Protein AF-A0A564Q263-F1 (afdb_monomer)

Radius of gyration: 20.49 Å; Cα contacts (8 Å, |Δi|>4): 66; chains: 1; bounding box: 66×24×45 Å

Mean predicted aligned error: 10.24 Å

Foldseek 3Di:
DDPDDDPPPPPPQDPVNVVVVVVVLVVQLVVLLVVLLVVLLVVCCVPPNNVCSVVRSVVSNVVSNVVSVVVVVVVVVVVVVD

Solvent-accessible surface area (backbone atoms only — not comparable to full-atom values): 4466 Å² total; per-residue (Å²): 135,84,82,78,78,73,78,81,75,80,72,74,76,47,70,66,58,52,51,52,51,51,51,51,54,52,46,55,36,51,47,37,21,51,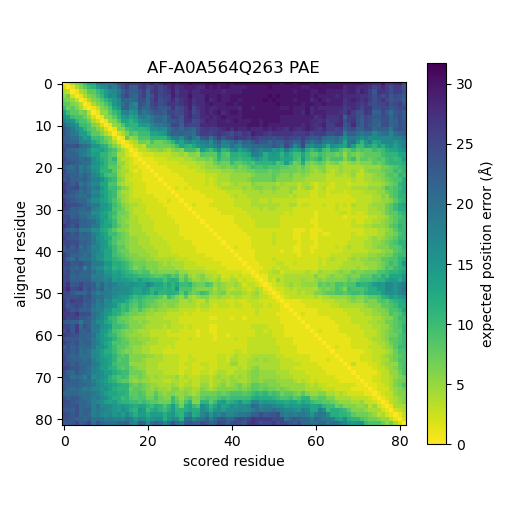53,29,19,53,51,20,25,54,52,26,30,72,77,67,32,74,89,36,18,65,56,18,28,52,54,13,36,52,52,12,45,56,52,29,52,49,51,53,50,52,56,54,52,58,64,74,77,109

pLDDT: mean 81.25, std 16.16, range [42.97, 96.5]

Sequence (82 aa):
MKKRERPQREVIPTPASQAVKLVAVGTEFGMSVVIMALIGYLSFKEFFGEDFAALGITVGIFIGFFTGVYMLYREFCKKLLK

Nearest PDB structures (foldseek):
  6r0y-assembly1_T  TM=4.248E-01  e=8.517E+00  Thermus thermophilus HB8

Secondary structure (DSSP, 8-state):
----PPP-------HHHHHHHHHHHHHHHHHHHHHHHHHHHHHHHHHH-GGGHHHHHHHHHHHHHHHHHHHHHHHHHHHH--

Structure (mmCIF, N/CA/C/O backbone):
data_AF-A0A564Q263-F1
#
_entry.id   AF-A0A564Q263-F1
#
loop_
_atom_site.group_PDB
_atom_site.id
_atom_site.type_symbol
_atom_site.label_atom_id
_atom_site.label_alt_id
_atom_site.label_comp_id
_atom_site.label_asym_id
_atom_site.label_entity_id
_atom_site.label_seq_id
_atom_site.pdbx_PDB_ins_code
_atom_site.Cartn_x
_atom_site.Cartn_y
_atom_site.Cartn_z
_atom_site.occupancy
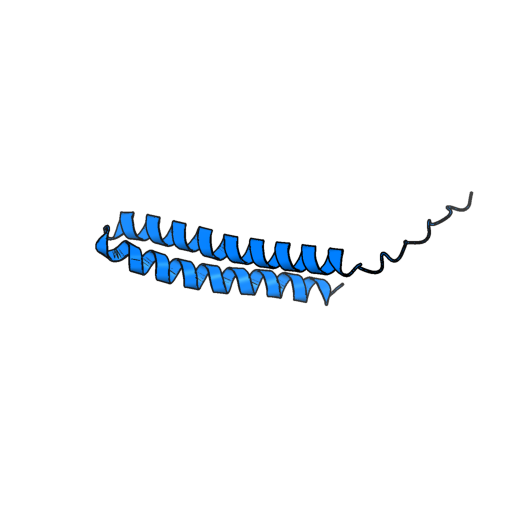_atom_site.B_iso_or_equiv
_atom_site.auth_seq_id
_atom_site.auth_comp_id
_atom_site.auth_asym_id
_atom_site.auth_atom_id
_atom_site.pdbx_PDB_model_num
ATOM 1 N N . MET A 1 1 ? 50.956 -1.517 -21.860 1.00 43.66 1 MET A N 1
ATOM 2 C CA . MET A 1 1 ? 49.872 -2.526 -21.912 1.00 43.66 1 MET A CA 1
ATOM 3 C C . MET A 1 1 ? 48.538 -1.806 -22.107 1.00 43.66 1 MET A C 1
ATOM 5 O O . MET A 1 1 ? 48.103 -1.115 -21.197 1.00 43.66 1 MET A O 1
ATOM 9 N N . LYS A 1 2 ? 47.923 -1.877 -23.299 1.00 42.97 2 LYS A N 1
ATOM 10 C CA . LYS A 1 2 ? 46.602 -1.268 -23.561 1.00 42.97 2 LYS A CA 1
ATOM 11 C C . LYS A 1 2 ? 45.515 -2.126 -22.900 1.00 42.97 2 LYS A C 1
ATOM 13 O O . LYS A 1 2 ? 45.369 -3.293 -23.263 1.00 42.97 2 LYS A O 1
ATOM 18 N N . LYS A 1 3 ? 44.769 -1.565 -21.940 1.00 52.09 3 LYS A N 1
ATOM 19 C CA . LYS A 1 3 ? 43.534 -2.173 -21.418 1.00 52.09 3 LYS A CA 1
ATOM 20 C C . LYS A 1 3 ? 42.560 -2.320 -22.590 1.00 52.09 3 LYS A C 1
ATOM 22 O O . LYS A 1 3 ? 42.139 -1.323 -23.161 1.00 52.09 3 LYS A O 1
ATOM 27 N N . ARG A 1 4 ? 42.238 -3.557 -22.973 1.00 55.59 4 ARG A N 1
ATOM 28 C CA . ARG A 1 4 ? 41.107 -3.832 -23.864 1.00 55.59 4 ARG A CA 1
ATOM 29 C C . ARG A 1 4 ? 39.838 -3.584 -23.053 1.00 55.59 4 ARG A C 1
ATOM 31 O O . ARG A 1 4 ? 39.504 -4.390 -22.186 1.00 55.59 4 ARG A O 1
ATOM 38 N N . GLU A 1 5 ? 39.178 -2.457 -23.288 1.00 55.81 5 GLU A N 1
ATOM 39 C CA . GLU A 1 5 ? 37.799 -2.265 -22.850 1.00 55.81 5 GLU A CA 1
ATOM 40 C C . GLU A 1 5 ? 36.951 -3.343 -23.521 1.00 55.81 5 GLU A C 1
ATOM 42 O O . GLU A 1 5 ? 36.969 -3.507 -24.743 1.00 55.81 5 GLU A O 1
ATOM 47 N N . ARG A 1 6 ? 36.285 -4.166 -22.707 1.00 53.91 6 ARG A N 1
ATOM 48 C CA . ARG A 1 6 ? 35.335 -5.140 -23.237 1.00 53.91 6 ARG A CA 1
ATOM 49 C C . ARG A 1 6 ? 34.170 -4.340 -23.817 1.00 53.91 6 ARG A C 1
ATOM 51 O O . ARG A 1 6 ? 33.702 -3.435 -23.125 1.00 53.91 6 ARG A O 1
ATOM 58 N N . PRO A 1 7 ? 33.690 -4.660 -25.027 1.00 50.75 7 PRO A N 1
ATOM 59 C CA . PRO A 1 7 ? 32.504 -4.012 -25.562 1.00 50.75 7 PRO A CA 1
ATOM 60 C C . PRO A 1 7 ? 31.37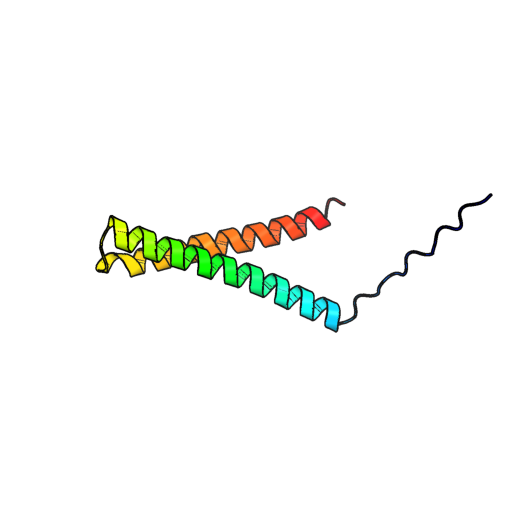4 -4.200 -24.549 1.00 50.75 7 PRO A C 1
ATOM 62 O O . PRO A 1 7 ? 31.077 -5.335 -24.157 1.00 50.75 7 PRO A O 1
ATOM 65 N N . GLN A 1 8 ? 30.795 -3.093 -24.074 1.00 53.91 8 GLN A N 1
ATOM 66 C CA . GLN A 1 8 ? 29.530 -3.138 -23.356 1.00 53.91 8 GLN A CA 1
ATOM 67 C C . GLN A 1 8 ? 28.550 -3.832 -24.293 1.00 53.91 8 GLN A C 1
ATOM 69 O O . GLN A 1 8 ? 28.188 -3.305 -25.339 1.00 53.91 8 GLN A O 1
ATOM 74 N N . ARG A 1 9 ? 28.204 -5.076 -23.966 1.00 53.12 9 ARG A N 1
ATOM 75 C CA . ARG A 1 9 ? 27.175 -5.815 -24.679 1.00 53.12 9 ARG A CA 1
ATOM 76 C C . ARG A 1 9 ? 25.897 -5.018 -24.443 1.00 53.12 9 ARG A C 1
ATOM 78 O O . ARG A 1 9 ? 25.385 -5.038 -23.327 1.00 53.12 9 ARG A O 1
ATOM 85 N N . GLU A 1 10 ? 25.436 -4.274 -25.444 1.00 52.06 10 GLU A N 1
ATOM 86 C CA . GLU A 1 10 ? 24.085 -3.725 -25.449 1.00 52.06 10 GLU A CA 1
ATOM 87 C C . GLU A 1 10 ? 23.141 -4.918 -25.321 1.00 52.06 10 GLU A C 1
ATOM 89 O O . GLU A 1 10 ? 22.902 -5.675 -26.263 1.00 52.06 10 GLU A O 1
ATOM 94 N N . VAL A 1 11 ? 22.688 -5.167 -24.094 1.00 58.59 11 VAL A N 1
ATOM 95 C CA . VAL A 1 11 ? 21.650 -6.147 -23.822 1.00 58.59 11 VAL A CA 1
ATOM 96 C C . VAL A 1 11 ? 20.376 -5.509 -24.338 1.00 58.59 11 VAL A C 1
ATOM 98 O O . VAL A 1 11 ? 19.707 -4.775 -23.613 1.00 58.59 11 VAL A O 1
ATOM 101 N N . ILE A 1 12 ? 20.079 -5.744 -25.615 1.00 58.34 12 ILE A N 1
ATOM 102 C CA . ILE A 1 12 ? 18.774 -5.447 -26.197 1.00 58.34 12 ILE A CA 1
ATOM 103 C C . ILE A 1 12 ? 17.755 -6.093 -25.249 1.00 58.34 12 ILE A C 1
ATOM 105 O O . ILE A 1 12 ? 17.810 -7.315 -25.064 1.00 58.34 12 ILE A O 1
ATOM 109 N N . PRO A 1 13 ? 16.900 -5.314 -24.560 1.00 56.66 13 PRO A N 1
ATOM 110 C CA . PRO A 1 13 ? 15.992 -5.874 -23.578 1.00 56.66 13 PRO A CA 1
ATOM 111 C C . PRO A 1 13 ? 15.039 -6.799 -24.322 1.00 56.66 13 PRO A C 1
ATOM 113 O O . PRO A 1 13 ? 14.202 -6.355 -25.103 1.00 56.66 13 PRO A O 1
ATOM 116 N N . THR A 1 14 ? 15.183 -8.103 -24.103 1.00 64.25 14 THR A N 1
ATOM 117 C CA . THR A 1 14 ? 14.244 -9.077 -24.646 1.00 64.25 14 THR A CA 1
ATOM 118 C C . THR A 1 14 ? 12.850 -8.774 -24.087 1.00 64.25 14 THR A C 1
ATOM 120 O O . THR A 1 14 ? 12.747 -8.304 -22.947 1.00 64.25 14 THR A O 1
ATOM 123 N N . PRO A 1 15 ? 11.765 -9.057 -24.826 1.00 66.50 15 PRO A N 1
ATOM 124 C CA . PRO A 1 15 ? 10.393 -8.846 -24.352 1.00 66.50 15 PRO A CA 1
ATOM 125 C C . PRO A 1 15 ? 10.139 -9.471 -22.969 1.00 66.50 15 PRO A C 1
ATOM 127 O O . PRO A 1 15 ? 9.491 -8.874 -22.115 1.00 66.50 15 PRO A O 1
ATOM 130 N N . ALA A 1 16 ? 10.760 -10.627 -22.702 1.00 68.56 16 ALA A N 1
ATOM 131 C CA . ALA A 1 16 ? 10.742 -11.287 -21.399 1.00 68.56 16 ALA A CA 1
ATOM 132 C C . ALA A 1 16 ? 11.352 -10.425 -20.275 1.00 68.56 16 ALA A C 1
ATOM 134 O O . ALA A 1 16 ? 10.800 -10.358 -19.182 1.00 68.56 16 ALA A O 1
ATOM 135 N N . SER A 1 17 ? 12.451 -9.708 -20.534 1.00 75.69 17 SER A N 1
ATOM 136 C CA . SER A 1 17 ? 13.066 -8.810 -19.545 1.00 75.69 17 SER A CA 1
ATOM 137 C C . SER A 1 17 ? 12.199 -7.586 -19.222 1.00 75.69 17 SER A C 1
ATOM 139 O O . SER A 1 17 ? 12.230 -7.090 -18.095 1.00 75.69 17 SER A O 1
ATOM 141 N N . GLN A 1 18 ? 11.405 -7.109 -20.186 1.00 74.81 18 GLN A N 1
ATOM 142 C CA . GLN A 1 18 ? 10.449 -6.021 -19.972 1.00 74.81 18 GLN A CA 1
ATOM 143 C C . GLN A 1 18 ? 9.232 -6.505 -19.181 1.00 74.81 18 GLN A C 1
ATOM 145 O O . GLN A 1 18 ? 8.818 -5.832 -18.240 1.00 74.81 18 GLN A O 1
ATOM 150 N N . ALA A 1 19 ? 8.719 -7.697 -19.499 1.00 76.69 19 ALA A N 1
ATOM 151 C CA . ALA A 1 19 ? 7.629 -8.323 -18.756 1.00 76.69 19 ALA A CA 1
ATOM 152 C C . ALA A 1 19 ? 8.008 -8.569 -17.286 1.00 76.69 19 ALA A C 1
ATOM 154 O O . ALA A 1 19 ? 7.259 -8.191 -16.392 1.00 76.69 19 ALA A O 1
ATOM 155 N N . VAL A 1 20 ? 9.202 -9.112 -17.019 1.00 82.44 20 VAL A N 1
ATOM 156 C CA . VAL A 1 20 ? 9.693 -9.324 -15.644 1.00 82.44 20 VAL A CA 1
ATOM 157 C C . VAL A 1 20 ? 9.817 -8.001 -14.886 1.00 82.44 20 VAL A C 1
ATOM 159 O O . VAL A 1 20 ? 9.422 -7.927 -13.726 1.00 82.44 20 VAL A O 1
ATOM 162 N N . LYS A 1 21 ? 10.304 -6.936 -15.536 1.00 80.38 21 LYS A N 1
ATOM 163 C CA . LYS A 1 21 ? 10.356 -5.598 -14.925 1.00 80.38 21 LYS A CA 1
ATOM 164 C C . LYS A 1 21 ? 8.968 -5.053 -14.606 1.00 80.38 21 LYS A C 1
ATOM 166 O O . LYS A 1 21 ? 8.786 -4.498 -13.530 1.00 80.38 21 LYS A O 1
ATOM 171 N N . LEU A 1 22 ? 8.005 -5.215 -15.512 1.00 83.56 22 LEU A N 1
ATOM 172 C CA . LEU A 1 22 ? 6.631 -4.766 -15.296 1.00 83.56 22 LEU A CA 1
ATOM 173 C C . LEU A 1 22 ? 5.980 -5.513 -14.126 1.00 83.56 22 LEU A C 1
ATOM 175 O O . LEU A 1 22 ? 5.354 -4.890 -13.274 1.00 83.56 22 LEU A O 1
ATOM 179 N N . VAL A 1 23 ? 6.172 -6.833 -14.058 1.00 86.44 23 VAL A N 1
ATOM 180 C CA . VAL A 1 23 ? 5.672 -7.666 -12.957 1.00 86.44 23 VAL A CA 1
ATOM 181 C C . VAL A 1 23 ? 6.326 -7.270 -11.637 1.00 86.44 23 VAL A C 1
ATOM 183 O O . VAL A 1 23 ? 5.617 -7.110 -10.650 1.00 86.44 23 VAL A O 1
ATOM 186 N N . ALA A 1 24 ? 7.644 -7.060 -11.606 1.00 87.69 24 ALA A N 1
ATOM 187 C CA . ALA A 1 24 ? 8.346 -6.623 -10.400 1.00 87.69 24 ALA A CA 1
ATOM 188 C C . ALA A 1 24 ? 7.805 -5.277 -9.892 1.00 87.69 24 ALA A C 1
ATOM 190 O O . ALA A 1 24 ? 7.398 -5.178 -8.739 1.00 87.69 24 ALA A O 1
ATOM 191 N N . VAL A 1 25 ? 7.682 -4.294 -10.787 1.00 87.06 25 VAL A N 1
ATOM 192 C CA . VAL A 1 25 ? 7.101 -2.972 -10.503 1.00 87.06 25 VAL A CA 1
ATOM 193 C C . 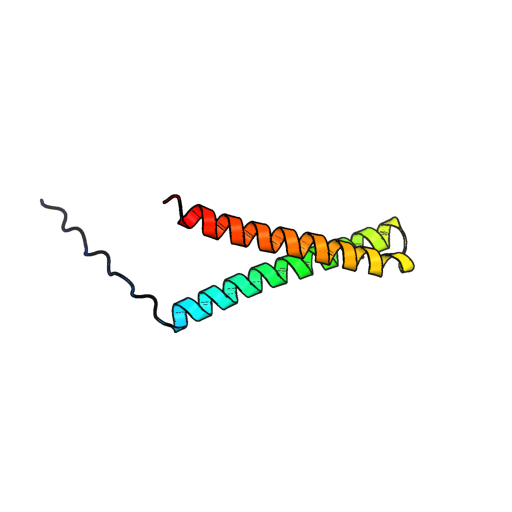VAL 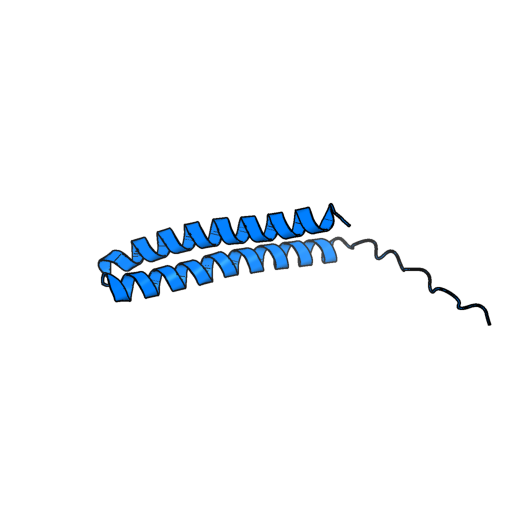A 1 25 ? 5.665 -3.078 -9.980 1.00 87.06 25 VAL A C 1
ATOM 195 O O . VAL A 1 25 ? 5.319 -2.465 -8.970 1.00 87.06 25 VAL A O 1
ATOM 198 N N . GLY A 1 26 ? 4.825 -3.881 -10.635 1.00 88.25 26 GLY A N 1
ATOM 199 C CA . GLY A 1 26 ? 3.448 -4.109 -10.198 1.00 88.25 26 GLY A CA 1
ATOM 200 C C . GLY A 1 26 ? 3.370 -4.811 -8.841 1.00 88.25 26 GLY A C 1
ATOM 201 O O . GLY A 1 26 ? 2.496 -4.499 -8.035 1.00 88.25 26 GLY A O 1
ATOM 202 N N . THR A 1 27 ? 4.307 -5.716 -8.558 1.00 91.50 27 THR A N 1
ATOM 203 C CA . THR A 1 27 ? 4.375 -6.443 -7.285 1.00 91.50 27 THR A CA 1
ATOM 204 C C . THR A 1 27 ? 4.822 -5.527 -6.149 1.00 91.50 27 THR A C 1
ATOM 206 O O . THR A 1 27 ? 4.216 -5.551 -5.082 1.00 91.50 27 THR A O 1
ATOM 209 N N . GLU A 1 28 ? 5.834 -4.685 -6.366 1.00 90.31 28 GLU A N 1
ATOM 210 C CA . GLU A 1 28 ? 6.274 -3.682 -5.386 1.00 90.31 28 GLU A CA 1
ATOM 211 C C . GLU A 1 28 ? 5.154 -2.693 -5.055 1.00 90.31 28 GLU A C 1
ATOM 213 O O . GLU A 1 28 ? 4.892 -2.415 -3.883 1.00 90.31 28 GLU A O 1
ATOM 218 N N . PHE A 1 29 ? 4.436 -2.230 -6.080 1.00 93.00 29 PHE A N 1
ATOM 219 C CA . PHE A 1 29 ? 3.260 -1.386 -5.906 1.00 93.00 29 PHE A CA 1
ATOM 220 C C . PHE A 1 29 ? 2.147 -2.095 -5.120 1.00 93.00 29 PHE A C 1
ATOM 222 O O . PHE A 1 29 ? 1.608 -1.552 -4.157 1.00 93.00 29 PHE A O 1
ATOM 229 N N . GLY A 1 30 ? 1.815 -3.334 -5.490 1.00 92.44 30 GLY A N 1
ATOM 230 C CA . GLY A 1 30 ? 0.816 -4.126 -4.773 1.00 92.44 30 GLY A CA 1
ATOM 231 C C . GLY A 1 30 ? 1.196 -4.337 -3.306 1.00 92.44 30 GLY A C 1
ATOM 232 O O . GLY A 1 30 ? 0.362 -4.158 -2.418 1.00 92.44 30 GLY A O 1
ATOM 233 N N . MET A 1 31 ? 2.469 -4.637 -3.032 1.00 94.31 31 MET A N 1
ATOM 234 C CA . MET A 1 31 ? 2.979 -4.789 -1.670 1.00 94.31 31 MET A CA 1
ATOM 235 C C . MET A 1 31 ? 2.861 -3.498 -0.858 1.00 94.31 31 MET A C 1
ATOM 237 O O . MET A 1 31 ? 2.464 -3.571 0.303 1.00 94.31 31 MET A O 1
ATOM 241 N N . SER A 1 32 ? 3.138 -2.322 -1.434 1.00 93.38 32 SER A N 1
ATOM 242 C CA . SER A 1 32 ? 2.995 -1.060 -0.693 1.00 93.38 32 SER A CA 1
ATOM 243 C C . SER A 1 32 ? 1.549 -0.810 -0.265 1.00 93.38 32 SER A C 1
ATOM 245 O O . SER A 1 32 ? 1.307 -0.394 0.868 1.00 93.38 32 SER A O 1
ATOM 247 N N . VAL A 1 33 ? 0.583 -1.107 -1.139 1.00 95.31 33 VAL A N 1
ATOM 248 C CA . VAL A 1 33 ? -0.847 -0.982 -0.827 1.00 95.31 33 VAL A CA 1
ATOM 249 C C . VAL A 1 33 ? -1.252 -1.960 0.274 1.00 95.31 33 VAL A C 1
ATOM 251 O O . VAL A 1 33 ? -1.887 -1.549 1.244 1.00 95.31 33 VAL A O 1
ATOM 254 N N . VAL A 1 34 ? -0.852 -3.230 0.169 1.00 96.06 34 VAL A N 1
ATOM 255 C CA . VAL A 1 34 ? -1.200 -4.266 1.157 1.00 96.06 34 VAL A CA 1
ATOM 256 C C . VAL A 1 34 ? -0.587 -3.969 2.526 1.00 96.06 34 VAL A C 1
ATOM 258 O O . VAL A 1 34 ? -1.286 -4.049 3.534 1.00 96.06 34 VAL A O 1
ATOM 261 N N . ILE A 1 35 ? 0.691 -3.582 2.578 1.00 95.56 35 ILE A N 1
ATOM 262 C CA . ILE A 1 35 ? 1.375 -3.247 3.835 1.00 95.56 35 ILE A CA 1
ATOM 263 C C . ILE A 1 35 ? 0.682 -2.065 4.514 1.00 95.56 35 ILE A C 1
ATOM 265 O O . ILE A 1 35 ? 0.367 -2.140 5.700 1.00 95.56 35 ILE A O 1
ATOM 269 N N . MET A 1 36 ? 0.390 -0.995 3.773 1.00 96.38 36 MET A N 1
ATOM 270 C CA . MET A 1 36 ? -0.256 0.182 4.356 1.00 96.38 36 MET A CA 1
ATOM 271 C C . MET A 1 36 ? -1.708 -0.091 4.755 1.00 96.38 36 MET A C 1
ATOM 273 O O . MET A 1 36 ? -2.152 0.411 5.785 1.00 96.38 36 MET A O 1
ATOM 277 N N . ALA A 1 37 ? -2.433 -0.928 4.009 1.00 96.00 37 ALA A N 1
ATOM 278 C CA . ALA A 1 37 ? -3.767 -1.385 4.390 1.00 96.00 37 ALA A CA 1
ATOM 279 C C . ALA A 1 37 ? -3.748 -2.188 5.702 1.00 96.00 37 ALA A C 1
ATOM 281 O O . ALA A 1 37 ? -4.584 -1.951 6.572 1.00 96.00 37 ALA A O 1
ATOM 282 N N . LEU A 1 38 ? -2.774 -3.090 5.877 1.00 96.31 38 LEU A N 1
ATOM 283 C CA . LEU A 1 38 ? -2.589 -3.853 7.118 1.00 96.31 38 LEU A CA 1
ATOM 284 C C . LEU A 1 38 ? -2.208 -2.950 8.294 1.00 96.31 38 LEU A C 1
ATOM 286 O O . LEU A 1 38 ? -2.784 -3.082 9.372 1.00 96.31 38 LEU A O 1
ATOM 290 N N . ILE A 1 39 ? -1.284 -2.007 8.088 1.00 95.94 39 ILE A N 1
ATOM 291 C CA . ILE A 1 39 ? -0.914 -1.015 9.108 1.00 95.94 39 ILE A CA 1
ATOM 292 C C . ILE A 1 39 ? -2.140 -0.195 9.508 1.00 95.94 39 ILE A C 1
ATOM 294 O O . ILE A 1 39 ? -2.390 -0.009 10.697 1.00 95.94 39 ILE A O 1
ATOM 298 N N . GLY A 1 40 ? -2.925 0.262 8.531 1.00 94.44 40 GLY A N 1
ATOM 299 C CA . GLY A 1 40 ? -4.155 1.010 8.765 1.00 94.44 40 GLY A CA 1
ATOM 300 C C . GLY A 1 40 ? -5.187 0.202 9.549 1.00 94.44 40 GLY A C 1
ATOM 301 O O . GLY A 1 40 ? -5.725 0.707 10.532 1.00 94.44 40 GLY A O 1
ATOM 302 N N . TYR A 1 41 ? -5.413 -1.060 9.170 1.00 94.12 41 TYR A N 1
ATOM 303 C CA . TYR A 1 41 ? -6.294 -1.982 9.893 1.00 94.12 41 TYR A CA 1
ATOM 304 C C . TYR A 1 41 ? -5.879 -2.134 11.356 1.00 94.12 41 TYR A C 1
ATOM 306 O O . TYR A 1 41 ? -6.691 -1.892 12.246 1.00 94.12 41 TYR A O 1
ATOM 314 N N . LEU A 1 42 ? -4.619 -2.513 11.601 1.00 94.81 42 LEU A N 1
ATOM 315 C CA . LEU A 1 42 ? -4.112 -2.770 12.949 1.00 94.81 42 LEU A CA 1
ATOM 316 C C . LEU A 1 42 ? -4.166 -1.506 13.805 1.00 94.81 42 LEU A C 1
ATOM 318 O O . LEU A 1 42 ? -4.688 -1.547 14.914 1.00 94.81 42 LEU A O 1
ATOM 322 N N . SER A 1 43 ? -3.724 -0.376 13.249 1.00 93.12 43 SER A N 1
ATOM 323 C CA . SER A 1 43 ? -3.721 0.907 13.952 1.00 93.12 43 SER A CA 1
ATOM 324 C C . SER A 1 43 ? -5.142 1.313 14.347 1.00 93.12 43 SER A C 1
ATOM 326 O O . SER A 1 43 ? -5.412 1.582 15.511 1.00 93.12 43 SER A O 1
ATOM 328 N N . PHE A 1 44 ? -6.091 1.325 13.407 1.00 93.62 44 PHE A N 1
ATOM 329 C CA . PHE A 1 44 ? -7.452 1.768 13.719 1.00 93.62 44 PHE A CA 1
ATOM 330 C C . PHE A 1 44 ? -8.195 0.792 14.626 1.00 93.62 44 PHE A C 1
ATOM 332 O O . PHE A 1 44 ? -8.930 1.240 15.504 1.00 93.62 44 PHE A O 1
ATOM 339 N N . LYS A 1 45 ? -7.974 -0.516 14.459 1.00 92.56 45 LYS A N 1
ATOM 340 C CA . LYS A 1 45 ? -8.529 -1.526 15.361 1.00 92.56 45 LYS A CA 1
ATOM 341 C C . LYS A 1 45 ? -8.048 -1.318 16.797 1.00 92.56 45 LYS A C 1
ATOM 343 O O . LYS A 1 45 ? -8.851 -1.435 17.717 1.00 92.56 45 LYS A O 1
ATOM 348 N N . GLU A 1 46 ? -6.770 -0.997 16.987 1.00 92.44 46 GLU A N 1
ATOM 349 C CA . GLU A 1 46 ? -6.178 -0.788 18.312 1.00 92.44 46 GLU A CA 1
ATOM 350 C C . GLU A 1 46 ? -6.608 0.543 18.951 1.00 92.44 46 GLU A C 1
ATOM 352 O O . GLU A 1 46 ? -6.927 0.572 20.138 1.00 92.44 46 GLU A O 1
ATOM 357 N N . PHE A 1 47 ? -6.689 1.632 18.177 1.00 92.19 47 PHE A N 1
ATOM 358 C CA . PHE A 1 47 ? -7.030 2.961 18.709 1.00 92.19 47 PHE A CA 1
ATOM 359 C C . PHE A 1 47 ? -8.533 3.227 18.859 1.00 92.19 47 PHE A C 1
ATOM 361 O O . PHE A 1 47 ? -8.931 3.946 19.775 1.00 92.19 47 PHE A O 1
ATOM 368 N N . PHE A 1 48 ? -9.365 2.699 17.960 1.00 90.56 48 PHE A N 1
ATOM 369 C CA . PHE A 1 48 ? -10.784 3.065 17.857 1.00 90.56 48 PHE A CA 1
ATOM 370 C C . PHE A 1 48 ? -11.738 1.868 17.978 1.00 90.56 48 PHE A C 1
ATOM 372 O O . PHE A 1 48 ? -12.950 2.060 18.034 1.00 90.56 48 PHE A O 1
ATOM 379 N N . GLY A 1 49 ? -11.211 0.644 18.055 1.00 88.00 49 GLY A N 1
ATOM 380 C CA . GLY A 1 49 ? -12.004 -0.582 18.097 1.00 88.00 49 GLY A CA 1
ATOM 381 C C . GLY A 1 49 ? -12.310 -1.155 16.712 1.00 88.00 49 GLY A C 1
ATOM 382 O O . GLY A 1 49 ? -12.004 -0.575 15.668 1.00 88.00 49 GLY A O 1
ATOM 383 N N . GLU A 1 50 ? -12.906 -2.347 16.701 1.00 88.88 50 GLU A N 1
ATOM 384 C CA . GLU A 1 50 ? -13.095 -3.150 15.486 1.00 88.88 50 GLU A CA 1
ATOM 385 C C . GLU A 1 50 ? -14.014 -2.481 14.448 1.00 88.88 50 GLU A C 1
ATOM 387 O O . GLU A 1 50 ? -13.765 -2.603 13.248 1.00 88.88 50 GLU A O 1
ATOM 392 N N . ASP A 1 51 ? -14.980 -1.674 14.895 1.00 89.50 51 ASP A N 1
ATOM 393 C CA . ASP A 1 51 ? -15.916 -0.938 14.030 1.00 89.50 51 ASP A CA 1
ATOM 394 C C . ASP A 1 51 ? -15.220 0.087 13.116 1.00 89.50 51 ASP A C 1
ATOM 396 O O . ASP A 1 51 ? -15.693 0.393 12.020 1.00 89.50 51 ASP A O 1
ATOM 400 N N . PHE A 1 52 ? -14.055 0.593 13.529 1.00 88.19 52 PHE A N 1
ATOM 401 C CA . PHE A 1 52 ? -13.281 1.587 12.781 1.00 88.19 52 PHE A CA 1
ATOM 402 C C . PHE A 1 52 ? -12.170 0.964 11.928 1.00 88.19 52 PHE A C 1
ATOM 404 O O . PHE A 1 52 ? -11.504 1.666 11.160 1.00 88.19 52 PHE A O 1
ATOM 411 N N . ALA A 1 53 ? -11.981 -0.355 11.993 1.00 88.50 53 ALA A N 1
ATOM 412 C CA . ALA A 1 53 ? -10.922 -1.041 11.261 1.00 88.50 53 ALA A CA 1
ATOM 413 C C . ALA A 1 53 ? -11.084 -0.911 9.731 1.00 88.50 53 ALA A C 1
ATOM 415 O O . ALA A 1 53 ? -10.096 -0.785 9.005 1.00 88.50 53 ALA A O 1
ATOM 416 N N . ALA A 1 54 ? -12.326 -0.852 9.236 1.00 91.12 54 ALA A N 1
ATOM 417 C CA . ALA A 1 54 ? -12.626 -0.618 7.820 1.00 91.12 54 ALA A CA 1
ATOM 418 C C . ALA A 1 54 ? -12.187 0.781 7.338 1.00 91.12 54 ALA A C 1
ATOM 420 O O . ALA A 1 54 ? -11.686 0.932 6.218 1.00 91.12 54 ALA A O 1
ATOM 421 N N . LEU A 1 55 ? -12.313 1.802 8.194 1.00 92.75 55 LEU A N 1
ATOM 422 C CA . LEU A 1 55 ? -11.808 3.147 7.905 1.00 92.75 55 LEU A CA 1
ATOM 423 C C . LEU A 1 55 ? -10.278 3.146 7.845 1.00 92.75 55 LEU A C 1
ATOM 425 O O . LEU A 1 55 ? -9.707 3.714 6.915 1.00 92.75 55 LEU A O 1
ATOM 429 N N . GLY A 1 56 ? -9.625 2.429 8.763 1.00 92.00 56 GLY A N 1
ATOM 430 C CA . GLY A 1 56 ? -8.175 2.238 8.748 1.00 92.00 56 GLY A CA 1
ATOM 431 C C . GLY A 1 56 ? -7.663 1.573 7.474 1.00 92.00 56 GLY A C 1
ATOM 432 O O . GLY A 1 56 ? -6.712 2.069 6.872 1.00 92.00 56 GLY A O 1
ATOM 433 N N . ILE A 1 57 ? -8.324 0.506 7.008 1.00 95.00 57 ILE A N 1
ATOM 434 C CA . ILE A 1 57 ? -8.012 -0.133 5.717 1.00 95.00 57 ILE A CA 1
ATOM 435 C C . ILE A 1 57 ? -8.145 0.876 4.577 1.00 95.00 57 ILE A C 1
ATOM 437 O O . ILE A 1 57 ? -7.247 0.979 3.746 1.00 95.00 57 ILE A O 1
ATOM 441 N N . THR A 1 58 ? -9.241 1.636 4.544 1.00 95.25 58 THR A N 1
ATOM 442 C CA . THR A 1 58 ? -9.502 2.607 3.472 1.00 95.25 58 THR A CA 1
ATOM 443 C C . THR A 1 58 ? -8.404 3.670 3.418 1.00 95.25 58 THR A C 1
ATOM 445 O O . THR A 1 58 ? -7.816 3.901 2.362 1.00 95.25 58 THR A O 1
ATOM 448 N N . VAL A 1 59 ? -8.058 4.263 4.564 1.00 94.94 59 VAL A N 1
ATOM 449 C CA . VAL A 1 59 ? -6.962 5.239 4.672 1.00 94.94 59 VAL A CA 1
ATOM 450 C C . VAL A 1 59 ? -5.624 4.605 4.281 1.00 94.94 59 VAL A C 1
ATOM 452 O O . VAL A 1 59 ? -4.869 5.188 3.504 1.00 94.94 59 VAL A O 1
ATOM 455 N N . GLY A 1 60 ? -5.350 3.390 4.757 1.00 94.94 60 GLY A N 1
ATOM 456 C CA . GLY A 1 60 ? -4.140 2.638 4.436 1.00 94.94 60 GLY A CA 1
ATOM 457 C C . GLY A 1 60 ? -3.986 2.359 2.940 1.00 94.94 60 GLY A C 1
ATOM 458 O O . GLY A 1 60 ? -2.906 2.574 2.391 1.00 94.94 60 GLY A O 1
ATOM 459 N N . ILE A 1 61 ? -5.064 1.968 2.253 1.00 96.50 61 ILE A N 1
ATOM 460 C CA . ILE A 1 61 ? -5.077 1.775 0.795 1.00 96.50 61 ILE A CA 1
ATO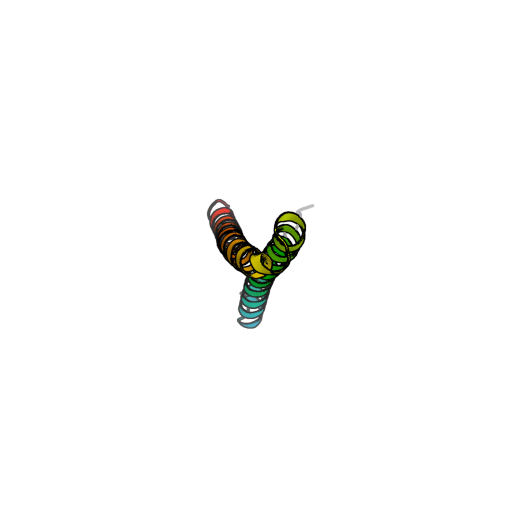M 461 C C . ILE A 1 61 ? -4.763 3.089 0.081 1.00 96.50 61 ILE A C 1
ATOM 463 O O . ILE A 1 61 ? -3.910 3.104 -0.805 1.00 96.50 61 ILE A O 1
ATOM 467 N N . PHE A 1 62 ? -5.405 4.194 0.474 1.00 96.25 62 PHE A N 1
ATOM 468 C CA . PHE A 1 62 ? -5.157 5.506 -0.127 1.00 96.25 62 PHE A CA 1
ATOM 469 C C . PHE A 1 62 ? -3.689 5.922 0.023 1.00 96.25 62 PHE A C 1
ATOM 471 O O . PHE A 1 62 ? -3.030 6.249 -0.967 1.00 96.25 62 PHE A O 1
ATOM 478 N N . ILE A 1 63 ? -3.144 5.855 1.239 1.00 94.88 63 ILE A N 1
ATOM 479 C CA . ILE A 1 63 ? -1.743 6.214 1.492 1.00 94.88 63 ILE A CA 1
ATOM 480 C C . ILE A 1 63 ? -0.800 5.266 0.739 1.00 94.88 63 ILE A C 1
ATOM 482 O O . ILE A 1 63 ? 0.146 5.725 0.096 1.00 94.88 63 ILE A O 1
ATOM 486 N N . GLY A 1 64 ? -1.056 3.957 0.775 1.00 93.75 64 GLY A N 1
ATOM 487 C CA . GLY A 1 64 ? -0.261 2.950 0.073 1.00 93.75 64 GLY A CA 1
ATOM 488 C C . GLY A 1 64 ? -0.256 3.131 -1.444 1.00 93.75 64 GLY A C 1
ATOM 489 O O . GLY A 1 64 ? 0.800 2.985 -2.063 1.00 93.75 64 GLY A O 1
ATOM 490 N N . PHE A 1 65 ? -1.392 3.524 -2.027 1.00 94.19 65 PHE A N 1
ATOM 491 C CA . PHE A 1 65 ? -1.528 3.837 -3.44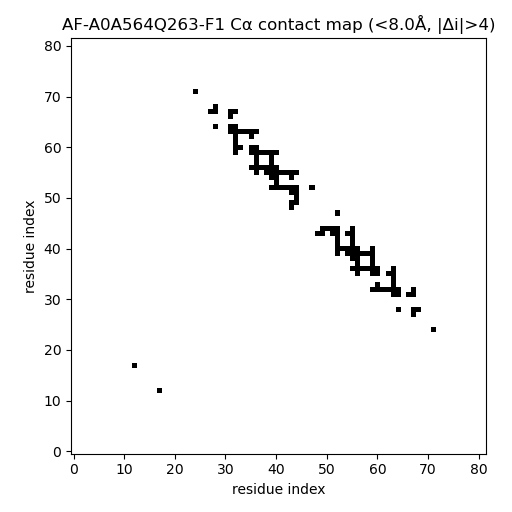9 1.00 94.19 65 PHE A CA 1
ATOM 492 C C . PHE A 1 65 ? -0.674 5.050 -3.824 1.00 94.19 65 PHE A C 1
ATOM 494 O O . PHE A 1 65 ? 0.192 4.950 -4.693 1.00 94.19 65 PHE A O 1
ATOM 501 N N . PHE A 1 66 ? -0.850 6.184 -3.138 1.00 93.88 66 PHE A N 1
ATOM 502 C CA . PHE A 1 66 ? -0.080 7.398 -3.436 1.00 93.88 66 PHE A CA 1
ATOM 503 C C . PHE A 1 66 ? 1.420 7.214 -3.191 1.00 93.88 66 PHE A C 1
ATOM 505 O O . PHE A 1 66 ? 2.235 7.688 -3.982 1.00 93.88 66 PHE A O 1
ATOM 512 N N . THR A 1 67 ? 1.793 6.475 -2.144 1.00 91.06 67 THR A N 1
ATOM 513 C CA . THR A 1 67 ? 3.194 6.144 -1.850 1.00 91.06 67 THR A CA 1
ATOM 514 C C . THR A 1 67 ? 3.798 5.284 -2.959 1.00 91.06 67 THR A C 1
ATOM 516 O O . THR A 1 67 ? 4.898 5.574 -3.432 1.00 91.06 67 THR A O 1
ATOM 519 N N . GLY A 1 68 ? 3.069 4.265 -3.421 1.00 90.00 68 GLY A N 1
ATOM 520 C CA . GLY A 1 68 ? 3.493 3.415 -4.530 1.00 90.00 68 GLY A CA 1
ATOM 521 C C . GLY A 1 68 ? 3.663 4.208 -5.828 1.00 90.00 68 GLY A C 1
ATOM 522 O O . GLY A 1 68 ? 4.718 4.133 -6.456 1.00 90.00 68 GLY A O 1
ATOM 523 N N . VAL A 1 69 ? 2.685 5.049 -6.191 1.00 90.25 69 VAL A N 1
ATOM 524 C CA . VAL A 1 69 ? 2.776 5.929 -7.373 1.00 90.25 69 VAL A CA 1
ATOM 525 C C . VAL A 1 69 ? 3.978 6.870 -7.267 1.00 90.25 69 VAL A C 1
ATOM 527 O O . VAL A 1 69 ? 4.720 7.032 -8.237 1.00 90.25 69 VAL A O 1
ATOM 530 N N . TYR A 1 70 ? 4.215 7.460 -6.094 1.00 89.31 70 TYR A N 1
ATOM 531 C CA . TYR A 1 70 ? 5.360 8.340 -5.868 1.00 89.31 70 TYR A CA 1
ATOM 532 C C . TYR A 1 70 ? 6.700 7.612 -6.039 1.00 89.31 70 TYR A C 1
ATOM 534 O O . TYR A 1 70 ? 7.620 8.159 -6.653 1.00 89.31 70 TYR A O 1
ATOM 542 N N . MET A 1 71 ? 6.825 6.377 -5.540 1.00 86.38 71 MET A N 1
ATOM 543 C CA . MET A 1 71 ? 8.044 5.580 -5.717 1.00 86.38 71 MET A CA 1
ATOM 544 C C . MET A 1 71 ? 8.311 5.269 -7.192 1.00 86.38 71 MET A C 1
ATOM 546 O O . MET A 1 71 ? 9.436 5.476 -7.657 1.00 86.38 71 MET A O 1
ATOM 550 N N . LEU A 1 72 ? 7.273 4.892 -7.943 1.00 86.44 72 LEU A N 1
ATOM 551 C CA . LEU A 1 72 ? 7.376 4.660 -9.386 1.00 86.44 72 LEU A CA 1
ATOM 552 C C . LEU A 1 72 ? 7.788 5.925 -10.134 1.00 86.44 72 LEU A C 1
ATOM 554 O O . LEU A 1 72 ? 8.721 5.903 -10.938 1.00 86.44 72 LEU A O 1
ATOM 558 N N . TYR A 1 73 ? 7.145 7.050 -9.826 1.00 85.44 73 TYR A N 1
ATOM 559 C CA . TYR A 1 73 ? 7.494 8.339 -10.411 1.00 85.44 73 TYR A CA 1
ATOM 560 C C . TYR A 1 73 ? 8.953 8.714 -10.118 1.00 85.44 73 TYR A C 1
ATOM 562 O O . TYR A 1 73 ? 9.694 9.117 -11.016 1.00 85.44 73 TYR A O 1
ATOM 570 N N . ARG A 1 74 ? 9.408 8.516 -8.875 1.00 84.88 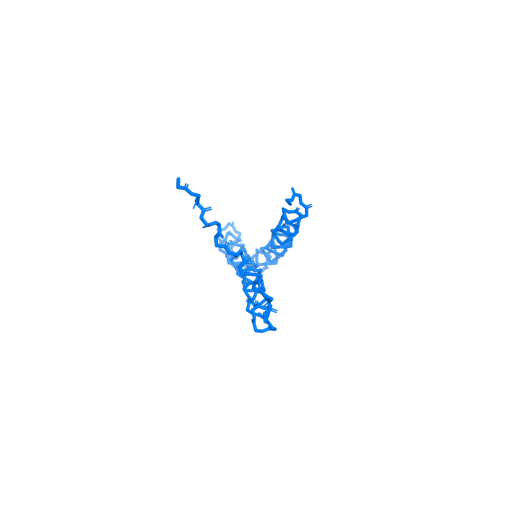74 ARG A N 1
ATOM 571 C CA . ARG A 1 74 ? 10.790 8.791 -8.466 1.00 84.88 74 ARG A CA 1
ATOM 572 C C . ARG A 1 74 ? 11.799 7.926 -9.221 1.00 84.88 74 ARG A C 1
ATOM 574 O O . ARG A 1 74 ? 12.863 8.432 -9.582 1.00 84.88 74 ARG A O 1
ATOM 581 N N . GLU A 1 75 ? 11.507 6.651 -9.461 1.00 80.38 75 GLU A N 1
ATOM 582 C CA . GLU A 1 75 ? 12.369 5.786 -10.274 1.00 80.38 75 GLU A CA 1
ATOM 583 C C . GLU A 1 75 ? 12.418 6.205 -11.742 1.00 80.38 75 GLU A C 1
ATOM 585 O O . GLU A 1 75 ? 13.501 6.209 -12.338 1.00 80.38 75 GLU A O 1
ATOM 590 N N . PHE A 1 76 ? 11.281 6.604 -12.315 1.00 76.38 76 PHE A N 1
ATOM 591 C CA . PHE A 1 76 ? 11.228 7.140 -13.675 1.00 76.38 76 PHE A CA 1
ATOM 592 C C . PHE A 1 76 ? 12.021 8.448 -13.801 1.00 76.38 76 PHE A C 1
ATOM 594 O O . PHE A 1 76 ? 12.870 8.562 -14.686 1.00 76.38 76 PHE A O 1
ATOM 601 N N . CYS A 1 77 ? 11.843 9.400 -12.881 1.00 73.50 77 CYS A N 1
ATOM 602 C CA . CYS A 1 77 ? 12.598 10.657 -12.888 1.00 73.50 77 CYS A CA 1
ATOM 603 C C . CYS A 1 77 ? 14.101 10.456 -12.657 1.00 73.50 77 CYS A C 1
ATOM 605 O O . CYS A 1 77 ? 14.910 11.124 -13.299 1.00 73.50 77 CYS A O 1
ATOM 607 N N . LYS A 1 78 ? 14.512 9.519 -11.791 1.00 68.19 78 LYS A N 1
ATOM 608 C CA . LYS A 1 78 ? 15.939 9.200 -11.596 1.00 68.19 78 LYS A CA 1
ATOM 609 C C . LYS A 1 78 ? 16.607 8.657 -12.861 1.00 68.19 78 LYS A C 1
ATOM 611 O O . LYS A 1 78 ? 17.801 8.877 -13.036 1.00 68.19 78 LYS A O 1
ATOM 616 N N . LYS A 1 79 ? 15.866 7.950 -13.719 1.00 59.81 79 LYS A N 1
ATOM 617 C CA . LYS A 1 79 ? 16.371 7.461 -15.013 1.00 59.81 79 LYS A CA 1
ATOM 618 C C . LYS A 1 79 ? 16.476 8.556 -16.076 1.00 59.81 79 LYS A C 1
ATOM 620 O O . LYS A 1 79 ? 17.242 8.377 -17.007 1.00 59.81 79 LYS A O 1
ATOM 625 N N . LEU A 1 80 ? 15.738 9.660 -15.938 1.00 57.28 80 LEU A N 1
ATOM 626 C CA . LEU A 1 80 ? 15.777 10.806 -16.858 1.00 57.28 80 LEU A CA 1
ATOM 627 C C . LEU A 1 80 ? 16.921 11.797 -16.570 1.00 57.28 80 LEU A C 1
ATOM 629 O O . LEU A 1 80 ? 17.262 12.591 -17.435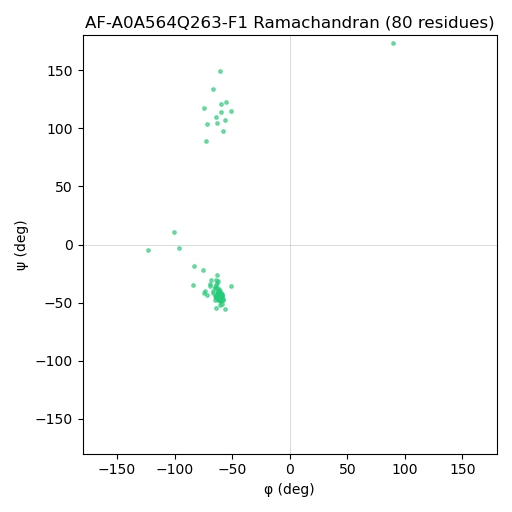 1.00 57.28 80 LEU A O 1
ATOM 633 N N . LEU A 1 81 ? 17.500 11.767 -15.364 1.00 55.88 81 LEU A N 1
ATOM 634 C CA . LEU A 1 81 ? 18.572 12.673 -14.914 1.00 55.88 81 LEU A CA 1
ATOM 635 C C . LEU A 1 81 ? 19.985 12.052 -14.977 1.00 55.88 81 LEU A C 1
ATOM 637 O O . LEU A 1 81 ? 20.925 12.619 -14.418 1.00 55.88 81 LEU A O 1
ATOM 641 N N . LYS A 1 82 ? 20.139 10.887 -15.611 1.00 44.44 82 LYS A N 1
ATOM 642 C CA . LYS A 1 82 ? 21.411 10.176 -15.807 1.00 44.44 82 LYS A CA 1
ATOM 643 C C . LYS A 1 82 ? 21.636 9.910 -17.284 1.00 44.44 82 LYS A C 1
ATOM 645 O O . LYS A 1 82 ? 22.817 9.958 -17.682 1.00 44.44 82 LYS A O 1
#